Protein AF-A0A2V6GMQ3-F1 (afdb_monomer_lite)

Secondary structure (DSSP, 8-state):
-BHHHHHHHHHHHHHHHHHHHHHHHHT--SSS-SS--S-HHHHHHHHHHHHHHHHHHHHHHHHH-S--EEE-TTT--EEEHHHHHHSS--HHHHHHHHHHHHHHHHHHHHHHTTS-TTSBP-TT-SHHHHHHHHHHHHHHHHHHHHHHHHHTTSS---

Foldseek 3Di:
DFLLVLLVLLVVLLVLLVVLLVVFVVQADDDFGFGGPPPVVVNLVSLVVSLVSCVVCVLLLVQLAPDQKDADPVVRDIDGLSCQCSDHGTPVRNNVSSVSSSVSSVSSSVVSVPDDRGDDDDGPPRPPPVVVVVVVVVVVVVVVVVVVVVVVVPPDDD

pLDDT: mean 85.13, std 16.87, range [42.03, 98.44]

Structure (mmCIF, N/CA/C/O backbone):
data_AF-A0A2V6GMQ3-F1
#
_entry.id   AF-A0A2V6GMQ3-F1
#
loop_
_atom_site.group_PDB
_atom_site.id
_atom_site.type_symbol
_atom_site.label_atom_id
_atom_site.label_alt_id
_atom_site.label_comp_id
_atom_site.label_asym_id
_atom_site.label_entity_id
_atom_site.label_seq_id
_atom_site.pdbx_PDB_ins_code
_atom_site.Cartn_x
_atom_site.Cartn_y
_atom_site.Cartn_z
_atom_site.occupancy
_atom_site.B_iso_or_equiv
_atom_site.auth_seq_id
_atom_site.auth_comp_id
_atom_site.auth_asym_id
_atom_site.auth_atom_id
_atom_site.pdbx_PDB_model_num
ATOM 1 N N . MET A 1 1 ? -9.704 9.940 15.042 1.00 92.00 1 MET A N 1
ATOM 2 C CA . MET A 1 1 ? -10.298 10.129 13.697 1.00 92.00 1 MET A CA 1
ATOM 3 C C . MET A 1 1 ? -11.597 9.348 13.657 1.00 92.00 1 MET A C 1
ATOM 5 O O . MET A 1 1 ? -11.639 8.289 14.279 1.00 92.00 1 MET A O 1
ATOM 9 N N . LYS A 1 2 ? -12.651 9.850 13.001 1.00 96.44 2 LYS A N 1
ATOM 10 C CA . LYS A 1 2 ? -13.887 9.061 12.885 1.00 96.44 2 LYS A CA 1
ATOM 11 C C . LYS A 1 2 ? -13.655 7.839 12.005 1.00 96.44 2 LYS A C 1
ATOM 13 O O . LYS A 1 2 ? -12.895 7.910 11.042 1.00 96.44 2 LYS A O 1
ATOM 18 N N . VAL A 1 3 ? -14.340 6.739 12.295 1.00 97.00 3 VAL A N 1
ATOM 19 C CA . VAL A 1 3 ? -14.268 5.517 11.478 1.00 97.00 3 VAL A CA 1
ATOM 20 C C . VAL A 1 3 ? -14.619 5.809 10.020 1.00 97.00 3 VAL A C 1
ATOM 22 O O . VAL A 1 3 ? -13.904 5.358 9.130 1.00 97.00 3 VAL A O 1
ATOM 25 N N . SER A 1 4 ? -15.652 6.616 9.753 1.00 97.56 4 SER A N 1
ATOM 26 C CA . SER A 1 4 ? -16.016 6.996 8.381 1.00 97.56 4 SER A CA 1
ATOM 27 C C . SER A 1 4 ? -14.885 7.713 7.636 1.00 97.56 4 SER A C 1
ATOM 29 O O . SER A 1 4 ? -14.624 7.406 6.478 1.00 97.56 4 SER A O 1
ATOM 31 N N . GLU A 1 5 ? -14.189 8.633 8.309 1.00 97.56 5 GLU A N 1
ATOM 32 C CA . GLU A 1 5 ? -13.067 9.392 7.738 1.00 97.56 5 GLU A CA 1
ATOM 33 C C . GLU A 1 5 ? -11.862 8.484 7.478 1.00 97.56 5 GLU A C 1
ATOM 35 O O . GLU A 1 5 ? -11.217 8.584 6.437 1.00 97.56 5 GLU A O 1
ATOM 40 N N . LEU A 1 6 ? -11.567 7.573 8.412 1.00 97.62 6 LEU A N 1
ATOM 41 C CA . LEU A 1 6 ? -10.482 6.609 8.258 1.00 97.62 6 LEU A CA 1
ATOM 42 C C . LEU A 1 6 ? -10.751 5.657 7.087 1.00 97.62 6 LEU A C 1
ATOM 44 O O . LEU A 1 6 ? -9.847 5.414 6.290 1.00 97.62 6 LEU A O 1
ATOM 48 N N . LYS A 1 7 ? -11.984 5.151 6.949 1.00 98.00 7 LYS A N 1
ATOM 49 C CA . LYS A 1 7 ? -12.370 4.298 5.815 1.00 98.00 7 LYS A CA 1
ATOM 50 C C . LYS A 1 7 ? -12.211 5.033 4.492 1.00 98.00 7 LYS A C 1
ATOM 52 O O . LYS A 1 7 ? -11.566 4.504 3.595 1.00 98.00 7 LYS A O 1
ATOM 57 N N . GLU A 1 8 ? -12.703 6.266 4.394 1.00 98.19 8 GLU A N 1
ATOM 58 C CA . GLU A 1 8 ? -12.555 7.078 3.182 1.00 98.19 8 GLU A CA 1
ATOM 59 C C . GLU A 1 8 ? -11.076 7.278 2.806 1.00 98.19 8 GLU A C 1
ATOM 61 O O . GLU A 1 8 ? -10.691 7.117 1.642 1.00 98.19 8 GLU A O 1
ATOM 66 N N . GLN A 1 9 ? -10.222 7.577 3.791 1.00 98.19 9 GLN A N 1
ATOM 67 C CA . GLN A 1 9 ? -8.785 7.734 3.562 1.00 98.19 9 GLN A CA 1
ATOM 68 C C . GLN A 1 9 ? -8.115 6.424 3.137 1.00 98.19 9 GLN A C 1
ATOM 70 O O . GLN A 1 9 ? -7.310 6.439 2.207 1.00 98.19 9 GLN A O 1
ATOM 75 N N . LEU A 1 10 ? -8.455 5.296 3.767 1.00 98.06 10 LEU A N 1
ATOM 76 C CA . LEU A 1 10 ? -7.921 3.982 3.405 1.00 98.06 10 LEU A CA 1
ATOM 77 C C . LEU A 1 10 ? -8.375 3.539 2.012 1.00 98.06 10 LEU A C 1
ATOM 79 O O . LEU A 1 10 ? -7.566 3.019 1.252 1.00 98.06 10 LEU A O 1
ATOM 83 N N . GLU A 1 11 ? -9.630 3.781 1.639 1.00 98.31 11 GLU A N 1
ATOM 84 C CA . GLU A 1 11 ? -10.141 3.479 0.300 1.00 98.31 11 GLU A CA 1
ATOM 85 C C . GLU A 1 11 ? -9.460 4.326 -0.774 1.00 98.31 11 GLU A C 1
ATOM 87 O O . GLU A 1 11 ? -9.109 3.826 -1.846 1.00 98.31 11 GLU A O 1
ATOM 92 N N . LYS A 1 12 ? -9.256 5.620 -0.499 1.00 98.44 12 LYS A N 1
ATOM 93 C CA . LYS A 1 12 ? -8.498 6.496 -1.392 1.00 98.44 12 LYS A CA 1
ATOM 94 C C . LYS A 1 12 ? -7.061 6.004 -1.538 1.00 98.44 12 LYS A C 1
ATOM 96 O O . LYS A 1 12 ? -6.598 5.837 -2.664 1.00 98.44 12 LYS A O 1
ATOM 101 N N . PHE A 1 13 ? -6.397 5.725 -0.420 1.00 98.38 13 PHE A N 1
ATOM 102 C CA . PHE A 1 13 ? -5.036 5.208 -0.408 1.00 98.38 13 PHE A CA 1
ATOM 103 C C . PHE A 1 13 ? -4.932 3.884 -1.178 1.00 98.38 13 PHE A C 1
ATOM 105 O O . PHE A 1 13 ? -4.053 3.741 -2.020 1.00 98.38 13 PHE A O 1
ATOM 112 N N . ALA A 1 14 ? -5.878 2.957 -0.989 1.00 97.94 14 ALA A N 1
ATOM 113 C CA . ALA A 1 14 ? -5.930 1.688 -1.715 1.00 97.94 14 ALA A CA 1
ATOM 114 C C . ALA A 1 14 ? -5.993 1.889 -3.234 1.00 97.94 14 ALA A C 1
ATOM 116 O O . ALA A 1 14 ? -5.226 1.268 -3.968 1.00 97.94 14 ALA A O 1
ATOM 117 N N . ARG A 1 15 ? -6.874 2.779 -3.715 1.00 98.44 15 ARG A N 1
ATOM 118 C CA . ARG A 1 15 ? -6.993 3.082 -5.152 1.00 98.44 15 ARG A CA 1
ATOM 119 C C . ARG A 1 15 ? -5.689 3.630 -5.727 1.00 98.44 15 ARG A C 1
ATOM 121 O O . ARG A 1 15 ? -5.280 3.222 -6.811 1.00 98.44 15 ARG A O 1
ATOM 128 N N . GLU A 1 16 ? -5.028 4.528 -5.003 1.00 98.31 16 GLU A N 1
ATOM 129 C CA . GLU A 1 16 ? -3.762 5.115 -5.445 1.00 98.31 16 GLU A CA 1
ATOM 130 C C . GLU A 1 16 ? -2.607 4.098 -5.414 1.00 98.31 16 GLU A C 1
ATOM 132 O O . GLU A 1 16 ? -1.797 4.074 -6.339 1.00 98.31 16 GLU A O 1
ATOM 137 N N . VAL A 1 17 ? -2.553 3.208 -4.414 1.00 98.12 17 VAL A N 1
ATOM 138 C CA . VAL A 1 17 ? -1.565 2.113 -4.354 1.00 98.12 17 VAL A CA 1
ATOM 139 C C . VAL A 1 17 ? -1.760 1.123 -5.505 1.00 98.12 17 VAL A C 1
ATOM 141 O O . VAL A 1 17 ? -0.773 0.691 -6.099 1.00 98.12 17 VAL A O 1
ATOM 144 N N . VAL A 1 18 ? -3.005 0.783 -5.859 1.00 98.25 18 VAL A N 1
ATOM 145 C CA . VAL A 1 18 ? -3.299 -0.076 -7.020 1.00 98.25 18 VAL A CA 1
ATOM 146 C C . VAL A 1 18 ? -2.806 0.580 -8.309 1.00 98.25 18 VAL A C 1
ATOM 148 O O . VAL A 1 18 ? -2.051 -0.048 -9.048 1.00 98.25 18 VAL A O 1
ATOM 151 N N . GLY A 1 19 ? -3.132 1.858 -8.527 1.00 97.75 19 GLY A N 1
ATOM 152 C CA . GLY A 1 19 ? -2.648 2.602 -9.694 1.00 97.75 19 GLY A CA 1
ATOM 153 C C . GLY A 1 19 ? -1.119 2.669 -9.761 1.00 97.75 19 GLY A C 1
ATOM 154 O O . GLY A 1 19 ? -0.533 2.471 -10.824 1.00 97.75 19 GLY A O 1
ATOM 155 N N . TYR A 1 20 ? -0.458 2.852 -8.616 1.00 97.50 20 TYR A N 1
ATOM 156 C CA . TYR A 1 20 ? 0.999 2.800 -8.529 1.00 97.50 20 TYR A CA 1
ATOM 157 C C . TYR A 1 20 ? 1.560 1.412 -8.863 1.00 97.50 20 TYR A C 1
ATOM 159 O O . TYR A 1 20 ? 2.557 1.312 -9.574 1.00 97.50 20 TYR A O 1
ATOM 167 N N . ARG A 1 21 ? 0.929 0.333 -8.383 1.00 96.56 21 ARG A N 1
ATOM 168 C CA . ARG A 1 21 ? 1.330 -1.056 -8.669 1.00 96.56 21 ARG A CA 1
ATOM 169 C C . ARG A 1 21 ? 1.177 -1.400 -10.147 1.00 96.56 21 ARG A C 1
ATOM 171 O O . ARG A 1 21 ? 2.050 -2.073 -10.696 1.00 96.56 21 ARG A O 1
ATOM 178 N N . ASP A 1 22 ? 0.096 -0.947 -10.776 1.00 96.12 22 ASP A N 1
ATOM 179 C CA . ASP A 1 22 ? -0.136 -1.102 -12.212 1.00 96.12 22 ASP A CA 1
ATOM 180 C C . ASP A 1 22 ? 0.937 -0.356 -13.009 1.00 96.12 22 ASP A C 1
ATOM 182 O O . ASP A 1 22 ? 1.666 -0.984 -13.777 1.00 96.12 22 ASP A O 1
ATOM 186 N N . LEU A 1 23 ? 1.134 0.941 -12.737 1.00 95.75 23 LEU A N 1
ATOM 187 C CA . LEU A 1 23 ? 2.155 1.746 -13.409 1.00 95.75 23 LEU A CA 1
ATOM 188 C C . LEU A 1 23 ? 3.559 1.172 -13.201 1.00 95.75 23 LEU A C 1
ATOM 190 O O . LEU A 1 23 ? 4.358 1.121 -14.136 1.00 95.75 23 LEU A O 1
ATOM 194 N N . TRP A 1 24 ? 3.882 0.735 -11.984 1.00 94.62 24 TRP A N 1
ATOM 195 C CA . TRP A 1 24 ? 5.183 0.151 -11.676 1.00 94.62 24 TRP A CA 1
ATOM 196 C C . TRP A 1 24 ? 5.396 -1.149 -12.449 1.00 94.62 24 TRP A C 1
ATOM 198 O O . TRP A 1 24 ? 6.443 -1.300 -13.071 1.00 94.62 24 TRP A O 1
ATOM 208 N N . GLY A 1 25 ? 4.396 -2.035 -12.489 1.00 92.56 25 GLY A N 1
ATOM 209 C CA . GLY A 1 25 ? 4.447 -3.280 -13.256 1.00 92.56 25 GLY A CA 1
ATOM 210 C C . GLY A 1 25 ? 4.554 -3.048 -14.762 1.00 92.56 25 GLY A C 1
ATOM 211 O O . GLY A 1 25 ? 5.347 -3.708 -15.426 1.00 92.56 25 GLY A O 1
ATOM 212 N N . GLU A 1 26 ? 3.832 -2.064 -15.299 1.00 92.88 26 GLU A N 1
ATOM 213 C CA . GLU A 1 26 ? 3.974 -1.660 -16.697 1.00 92.88 26 GLU A CA 1
ATOM 214 C C . GLU A 1 26 ? 5.377 -1.148 -16.993 1.00 92.88 26 GLU A C 1
ATOM 216 O O . GLU A 1 26 ? 5.850 -1.337 -18.108 1.00 92.88 26 GLU A O 1
ATOM 221 N N . SER A 1 27 ? 6.031 -0.512 -16.017 1.00 92.31 27 SER A N 1
ATOM 222 C CA . SER A 1 27 ? 7.342 0.134 -16.144 1.00 92.31 27 SER A CA 1
ATOM 223 C C . SER A 1 27 ? 8.534 -0.822 -16.145 1.00 92.31 27 SER A C 1
ATOM 225 O O . SER A 1 27 ? 9.666 -0.388 -16.368 1.00 92.31 27 SER A O 1
ATOM 227 N N . LEU A 1 28 ? 8.284 -2.104 -15.910 1.00 90.94 28 LEU A N 1
ATOM 228 C CA . LEU A 1 28 ? 9.259 -3.181 -15.958 1.00 90.94 28 LEU A CA 1
ATOM 229 C C . LEU A 1 28 ? 9.449 -3.681 -17.404 1.00 90.94 28 LEU A C 1
ATOM 231 O O . LEU A 1 28 ? 8.477 -3.841 -18.139 1.00 90.94 28 LEU A O 1
ATOM 235 N N . GLU A 1 29 ? 10.690 -3.949 -17.822 1.00 86.44 29 GLU A N 1
ATOM 236 C CA . GLU A 1 29 ? 11.003 -4.470 -19.165 1.00 86.44 29 GLU A CA 1
ATOM 237 C C . GLU A 1 29 ? 11.959 -5.668 -19.108 1.00 86.44 29 GLU A C 1
ATOM 239 O O . GLU A 1 29 ? 12.948 -5.660 -18.381 1.00 86.44 29 GLU A O 1
ATOM 244 N N . GLY A 1 30 ? 11.691 -6.691 -19.923 1.00 75.81 30 GLY A N 1
ATOM 245 C CA . GLY A 1 30 ? 12.484 -7.919 -19.981 1.00 75.81 30 GLY A CA 1
ATOM 246 C C . GLY A 1 30 ? 11.925 -9.052 -19.107 1.00 75.81 30 GLY A C 1
ATOM 247 O O . GLY A 1 30 ? 10.890 -8.894 -18.464 1.00 75.81 30 GLY A O 1
ATOM 248 N N . PRO A 1 31 ? 12.573 -10.232 -19.111 1.00 72.44 31 PRO A N 1
ATOM 249 C CA . PRO A 1 31 ? 12.045 -11.429 -18.454 1.00 72.44 31 PRO A CA 1
ATOM 250 C C . PRO A 1 31 ? 12.147 -11.394 -16.920 1.00 72.44 31 PRO A C 1
ATOM 252 O O . PRO A 1 31 ? 11.328 -12.017 -16.252 1.00 72.44 31 PRO A O 1
ATOM 255 N N . LEU A 1 32 ? 13.140 -10.687 -16.365 1.00 75.44 32 LEU A N 1
ATOM 256 C CA . LEU A 1 32 ? 13.373 -10.534 -14.920 1.00 75.44 32 LEU A CA 1
ATOM 257 C C . LEU A 1 32 ? 13.945 -9.136 -14.608 1.00 75.44 32 LEU A C 1
ATOM 259 O O . LEU A 1 32 ? 15.132 -9.004 -14.314 1.00 75.44 32 LEU A O 1
ATOM 263 N N . PRO A 1 33 ? 13.143 -8.072 -14.742 1.00 80.56 33 PRO A N 1
ATOM 264 C CA . PRO A 1 33 ? 13.589 -6.717 -14.445 1.00 80.56 33 PRO A CA 1
ATOM 265 C C . PRO A 1 33 ? 13.692 -6.484 -12.942 1.00 80.56 33 PRO A C 1
ATOM 267 O O . PRO A 1 33 ? 12.729 -6.707 -12.212 1.00 80.56 33 PRO A O 1
ATOM 270 N N . ASP A 1 34 ? 14.827 -5.951 -12.495 1.00 83.88 34 ASP A N 1
ATOM 271 C CA . ASP A 1 34 ? 15.019 -5.569 -11.095 1.00 83.88 34 ASP A CA 1
ATOM 272 C C . ASP A 1 34 ? 14.418 -4.193 -10.774 1.00 83.88 34 ASP A C 1
ATOM 274 O O . ASP A 1 34 ? 13.962 -3.978 -9.656 1.00 83.88 34 ASP A O 1
ATOM 278 N N . TYR A 1 35 ? 14.379 -3.262 -11.732 1.00 87.31 35 TYR A N 1
ATOM 279 C CA . TYR A 1 35 ? 13.917 -1.881 -11.533 1.00 87.31 35 TYR A CA 1
ATOM 280 C C . TYR A 1 35 ? 13.108 -1.376 -12.738 1.00 87.31 35 TYR A C 1
ATOM 282 O O . TYR A 1 35 ? 13.281 -1.891 -13.845 1.00 87.31 35 TYR A O 1
ATOM 290 N N . PRO A 1 36 ? 12.231 -0.368 -12.552 1.00 86.94 36 PRO A N 1
ATOM 291 C CA . PRO A 1 36 ? 11.502 0.243 -13.657 1.00 86.94 36 PRO A CA 1
ATOM 292 C C . PRO A 1 36 ? 12.461 0.969 -14.607 1.00 86.94 36 PRO A C 1
ATOM 294 O O . PRO A 1 36 ? 13.329 1.722 -14.168 1.00 86.94 36 PRO A O 1
ATOM 297 N N . VAL A 1 37 ? 12.271 0.772 -15.911 1.00 89.81 37 VAL A N 1
ATOM 298 C CA . VAL A 1 37 ? 13.083 1.397 -16.973 1.00 89.81 37 VAL A CA 1
ATOM 299 C C . VAL A 1 37 ? 12.372 2.565 -17.661 1.00 89.81 37 VAL A C 1
ATOM 301 O O . VAL A 1 37 ? 12.989 3.327 -18.399 1.00 89.81 37 VAL A O 1
ATOM 304 N N . LYS A 1 38 ? 11.070 2.731 -17.404 1.00 92.50 38 LYS A N 1
ATOM 305 C CA . LYS A 1 38 ? 10.236 3.829 -17.914 1.00 92.50 38 LYS A CA 1
ATOM 306 C C . LYS A 1 38 ? 9.366 4.420 -16.803 1.00 92.50 38 LYS A C 1
ATOM 308 O O . LYS A 1 38 ? 9.323 3.895 -15.695 1.00 92.50 38 LYS A O 1
ATOM 313 N N . ASN A 1 39 ? 8.705 5.541 -17.098 1.00 92.31 39 ASN A N 1
ATOM 314 C CA . ASN A 1 39 ? 7.805 6.267 -16.186 1.00 92.31 39 ASN A CA 1
ATOM 315 C C . ASN A 1 39 ? 8.427 6.665 -14.831 1.00 92.31 39 ASN A C 1
ATOM 317 O O . ASN A 1 39 ? 7.705 6.856 -13.855 1.00 92.31 39 ASN A O 1
ATOM 321 N N . PHE A 1 40 ? 9.755 6.798 -14.757 1.00 91.00 40 PHE A N 1
ATOM 322 C CA . PHE A 1 40 ? 10.478 7.029 -13.503 1.00 91.00 40 PHE A CA 1
ATOM 323 C C . PHE A 1 40 ? 9.995 8.278 -12.751 1.00 91.00 40 PHE A C 1
ATOM 325 O O . PHE A 1 40 ? 9.738 8.215 -11.550 1.00 91.00 40 PHE A O 1
ATOM 332 N N . ASP A 1 41 ? 9.805 9.395 -13.457 1.00 93.00 41 ASP A N 1
ATOM 333 C CA . ASP A 1 41 ? 9.370 10.656 -12.846 1.00 93.00 41 ASP A CA 1
ATOM 334 C C . ASP A 1 41 ? 7.965 10.554 -12.242 1.00 93.00 41 ASP A C 1
ATOM 336 O O . ASP A 1 41 ? 7.729 10.998 -11.115 1.00 93.00 41 ASP A O 1
ATOM 340 N N . GLU A 1 42 ? 7.040 9.915 -12.959 1.00 95.19 42 GLU A N 1
ATOM 341 C CA . GLU A 1 42 ? 5.672 9.716 -12.483 1.00 95.19 42 GLU A CA 1
ATOM 342 C C . GLU A 1 42 ? 5.635 8.731 -11.308 1.00 95.19 42 GLU A C 1
ATOM 344 O O . GLU A 1 42 ? 4.992 9.003 -10.293 1.00 95.19 42 GLU A O 1
ATOM 349 N N . LEU A 1 43 ? 6.406 7.640 -11.374 1.00 95.19 43 LEU A N 1
ATOM 350 C CA . LEU A 1 43 ? 6.557 6.697 -10.266 1.00 95.19 43 LEU A CA 1
ATOM 351 C C . LEU A 1 43 ? 7.115 7.373 -9.008 1.00 95.19 43 LEU A C 1
ATOM 353 O O . LEU A 1 43 ? 6.619 7.128 -7.908 1.00 95.19 43 LEU A O 1
ATOM 357 N N . ASN A 1 44 ? 8.113 8.246 -9.141 1.00 94.25 44 ASN A N 1
ATOM 358 C CA . ASN A 1 44 ? 8.671 8.976 -8.002 1.00 94.25 44 ASN A CA 1
ATOM 359 C C . ASN A 1 44 ? 7.664 9.954 -7.403 1.00 94.25 44 ASN A C 1
ATOM 361 O O . ASN A 1 44 ? 7.531 10.041 -6.181 1.00 94.25 44 ASN A O 1
ATOM 365 N N . LYS A 1 45 ? 6.919 10.667 -8.250 1.00 95.38 45 LYS A N 1
ATOM 366 C CA . LYS A 1 45 ? 5.877 11.594 -7.807 1.00 95.38 45 LYS A CA 1
ATOM 367 C C . LYS A 1 45 ? 4.762 10.867 -7.052 1.00 95.38 45 LYS A C 1
ATOM 369 O O . LYS A 1 45 ? 4.363 11.318 -5.975 1.00 95.38 45 LYS A O 1
ATOM 374 N N . GLN A 1 46 ? 4.291 9.737 -7.582 1.00 96.50 46 GLN A N 1
ATOM 375 C CA . GLN A 1 46 ? 3.278 8.910 -6.926 1.00 96.50 46 GLN A CA 1
ATOM 376 C C . GLN A 1 46 ? 3.802 8.322 -5.615 1.00 96.50 46 GLN A C 1
ATOM 378 O O . GLN A 1 46 ? 3.153 8.484 -4.582 1.00 96.50 46 GLN A O 1
ATOM 383 N N . SER A 1 47 ? 5.009 7.745 -5.616 1.00 96.25 47 SER A N 1
ATOM 384 C CA . SER A 1 47 ? 5.657 7.216 -4.408 1.00 96.25 47 SER A CA 1
ATOM 385 C C . SER A 1 47 ? 5.773 8.282 -3.311 1.00 96.25 47 SER A C 1
ATOM 387 O O . SER A 1 47 ? 5.361 8.043 -2.178 1.00 96.25 47 SER A O 1
ATOM 389 N N . ALA A 1 48 ? 6.220 9.499 -3.634 1.00 96.25 48 ALA A N 1
ATOM 390 C CA . ALA A 1 48 ? 6.343 10.585 -2.659 1.00 96.25 48 ALA A CA 1
ATOM 391 C C . ALA A 1 48 ? 4.991 11.055 -2.082 1.00 96.25 48 ALA A C 1
ATOM 393 O O . ALA A 1 48 ? 4.917 11.515 -0.938 1.00 96.25 48 ALA A O 1
ATOM 394 N N . SER A 1 49 ? 3.908 10.985 -2.861 1.00 96.69 49 SER A N 1
ATOM 395 C CA . SER A 1 49 ? 2.549 11.245 -2.364 1.00 96.69 49 SER A CA 1
ATOM 396 C C . SER A 1 49 ? 2.072 10.126 -1.435 1.00 96.69 49 SER A C 1
ATOM 398 O O . SER A 1 49 ? 1.622 10.391 -0.318 1.00 96.69 49 SER A O 1
ATOM 400 N N . LEU A 1 50 ? 2.235 8.876 -1.869 1.00 98.06 50 LEU A N 1
ATOM 401 C CA . LEU A 1 50 ? 1.811 7.689 -1.135 1.00 98.06 50 LEU A CA 1
ATOM 402 C C . LEU A 1 50 ? 2.579 7.522 0.180 1.00 98.06 50 LEU A C 1
ATOM 404 O O . LEU A 1 50 ? 1.971 7.198 1.191 1.00 98.06 50 LEU A O 1
ATOM 408 N N . LEU A 1 51 ? 3.880 7.818 0.215 1.00 97.62 51 LEU A N 1
ATOM 409 C CA . LEU A 1 51 ? 4.685 7.771 1.441 1.00 97.62 51 LEU A CA 1
ATOM 410 C C . LEU A 1 51 ? 4.191 8.764 2.502 1.00 97.62 51 LEU A C 1
ATOM 412 O O . LEU A 1 51 ? 4.183 8.446 3.690 1.00 97.62 51 LEU A O 1
ATOM 416 N N . ARG A 1 52 ? 3.729 9.953 2.092 1.00 97.56 52 ARG A N 1
ATOM 417 C CA . ARG A 1 52 ? 3.136 10.930 3.021 1.00 97.56 52 ARG A CA 1
ATOM 418 C C . ARG A 1 52 ? 1.809 10.433 3.592 1.00 97.56 52 ARG A C 1
ATOM 420 O O . ARG A 1 52 ? 1.578 10.577 4.788 1.00 97.56 52 ARG A O 1
ATOM 427 N N . GLN A 1 53 ? 0.967 9.825 2.756 1.00 97.56 53 GLN A N 1
ATOM 428 C CA . GLN A 1 53 ? -0.285 9.207 3.206 1.00 97.56 53 GLN A CA 1
ATOM 429 C C . GLN A 1 53 ? -0.024 8.018 4.128 1.00 97.56 53 GLN A C 1
ATOM 431 O O . GLN A 1 53 ? -0.650 7.912 5.179 1.00 97.56 53 GLN A O 1
ATOM 436 N N . LEU A 1 54 ? 0.954 7.177 3.792 1.00 97.50 54 LEU A N 1
ATOM 437 C CA . LEU A 1 54 ? 1.373 6.067 4.633 1.00 97.50 54 LEU A CA 1
ATOM 438 C C . LEU A 1 54 ? 1.850 6.562 5.999 1.00 97.50 54 LEU A C 1
ATOM 440 O O . LEU A 1 54 ? 1.463 5.983 7.002 1.00 97.50 54 LEU A O 1
ATOM 444 N N . GLY A 1 55 ? 2.618 7.651 6.073 1.00 96.31 55 GLY A N 1
ATOM 445 C CA . GLY A 1 55 ? 3.029 8.232 7.356 1.00 96.31 55 GLY A CA 1
ATOM 446 C C . GLY A 1 55 ? 1.850 8.588 8.272 1.00 96.31 55 GLY A C 1
ATOM 447 O O . GLY A 1 55 ? 1.930 8.382 9.480 1.00 96.31 55 GLY A O 1
ATOM 448 N N . LEU A 1 56 ? 0.738 9.061 7.700 1.00 96.12 56 LEU A N 1
ATOM 449 C CA . LEU A 1 56 ? -0.494 9.360 8.437 1.00 96.12 56 LEU A CA 1
ATOM 450 C C . LEU A 1 56 ? -1.274 8.089 8.817 1.00 96.12 56 LEU A C 1
ATOM 452 O O . LEU A 1 56 ? -1.798 7.992 9.925 1.00 96.12 56 LEU A O 1
ATOM 456 N N . LEU A 1 57 ? -1.367 7.130 7.893 1.00 97.06 57 LEU A N 1
ATOM 457 C CA . LEU A 1 57 ? -2.204 5.934 8.024 1.00 97.06 57 LEU A CA 1
ATOM 458 C C . LEU A 1 57 ? -1.516 4.778 8.760 1.00 97.06 57 LEU A C 1
ATOM 460 O O . LEU A 1 57 ? -2.201 3.889 9.260 1.00 97.06 57 LEU A O 1
ATOM 464 N N . ARG A 1 58 ? -0.183 4.784 8.857 1.00 95.94 58 ARG A N 1
ATOM 465 C CA . ARG A 1 58 ? 0.623 3.688 9.413 1.00 95.94 58 ARG A CA 1
ATOM 466 C C . ARG A 1 58 ? 0.174 3.250 10.810 1.00 95.94 58 ARG A C 1
ATOM 468 O O . ARG A 1 58 ? -0.060 2.055 10.957 1.00 95.94 58 ARG A O 1
ATOM 475 N N . PRO A 1 59 ? -0.049 4.147 11.792 1.00 95.25 59 PRO A N 1
ATOM 476 C CA . PRO A 1 59 ? -0.504 3.724 13.117 1.00 95.25 59 PRO A CA 1
ATOM 477 C C . PRO A 1 59 ? -1.847 2.979 13.082 1.00 95.25 59 PRO A C 1
ATOM 479 O O . PRO A 1 59 ? -2.072 2.057 13.857 1.00 95.25 59 PRO A O 1
ATOM 482 N N . TYR A 1 60 ? -2.738 3.351 12.160 1.00 95.81 60 TYR A N 1
ATOM 483 C CA . TYR A 1 60 ? -4.035 2.696 11.987 1.00 95.81 60 TYR A CA 1
ATOM 484 C C . TYR A 1 60 ? -3.895 1.343 11.296 1.00 95.81 60 TYR A C 1
ATOM 486 O O . TYR A 1 60 ? -4.543 0.389 11.703 1.00 95.81 60 TYR A O 1
ATOM 494 N N . LEU A 1 61 ? -3.046 1.252 10.271 1.00 96.06 61 LEU A N 1
ATOM 495 C CA . LEU A 1 61 ? -2.751 0.002 9.570 1.00 96.06 61 LEU A CA 1
ATOM 496 C C . LEU A 1 61 ? -2.072 -1.021 10.489 1.00 96.06 61 LEU A C 1
ATOM 498 O O . LEU A 1 61 ? -2.395 -2.204 10.423 1.00 96.06 61 LEU A O 1
ATOM 502 N N . GLU A 1 62 ? -1.149 -0.585 11.344 1.00 94.56 62 GLU A N 1
ATOM 503 C CA . GLU A 1 62 ? -0.459 -1.441 12.316 1.00 94.56 62 GLU A CA 1
ATOM 504 C C . GLU A 1 62 ? -1.397 -1.931 13.429 1.00 94.56 62 GLU A C 1
ATOM 506 O O . GLU A 1 62 ? -1.307 -3.090 13.822 1.00 94.56 62 GLU A O 1
ATOM 511 N N . ASP A 1 63 ? -2.355 -1.113 13.876 1.00 93.19 63 ASP A N 1
ATOM 512 C CA . ASP A 1 63 ? -3.404 -1.581 14.792 1.00 93.19 63 ASP A CA 1
ATOM 513 C C . ASP A 1 63 ? -4.387 -2.524 14.072 1.00 93.19 63 ASP A C 1
ATOM 515 O O . ASP A 1 63 ? -4.717 -3.603 14.561 1.00 93.19 63 ASP A O 1
ATOM 519 N N . LEU A 1 64 ? -4.851 -2.157 12.876 1.00 93.00 64 LEU A N 1
ATOM 520 C CA . LEU A 1 64 ? -5.860 -2.915 12.136 1.00 93.00 64 LEU A CA 1
ATOM 521 C C . LEU A 1 64 ? -5.322 -4.186 11.483 1.00 93.00 64 LEU A C 1
ATOM 523 O O . LEU A 1 64 ? -6.133 -4.980 11.023 1.00 93.00 64 LEU A O 1
ATOM 527 N N . HIS A 1 65 ? -4.018 -4.438 11.438 1.00 90.44 65 HIS A N 1
ATOM 528 C CA . HIS A 1 65 ? -3.467 -5.650 10.841 1.00 90.44 65 HIS A CA 1
ATOM 529 C C . HIS A 1 65 ? -2.253 -6.146 11.628 1.00 90.44 65 HIS A C 1
ATOM 531 O O . HIS A 1 65 ? -1.295 -5.418 11.854 1.00 90.44 65 HIS A O 1
ATOM 537 N N . SER A 1 66 ? -2.283 -7.419 12.028 1.00 80.94 66 SER A N 1
ATOM 538 C CA . SER A 1 66 ? -1.360 -7.973 13.028 1.00 80.94 66 SER A CA 1
ATOM 539 C C . SER A 1 66 ? 0.068 -8.190 12.533 1.00 80.94 66 SER A C 1
ATOM 541 O O . SER A 1 66 ? 0.967 -8.371 13.349 1.00 80.94 66 SER A O 1
ATOM 543 N N . THR A 1 67 ? 0.296 -8.231 11.219 1.00 89.25 67 THR A N 1
ATOM 544 C CA . THR A 1 67 ? 1.644 -8.405 10.667 1.00 89.25 67 THR A CA 1
ATOM 545 C C . THR A 1 67 ? 1.837 -7.637 9.370 1.00 89.25 67 THR A C 1
ATOM 547 O O . THR A 1 67 ? 1.080 -7.789 8.420 1.00 89.25 67 THR A O 1
ATOM 550 N N . TRP A 1 68 ? 2.892 -6.835 9.309 1.00 95.38 68 TRP A N 1
ATOM 551 C CA . TRP A 1 68 ? 3.340 -6.170 8.085 1.00 95.38 68 TRP A CA 1
ATOM 552 C C . TRP A 1 68 ? 4.719 -6.667 7.675 1.00 95.38 68 TRP A C 1
ATOM 554 O O . TRP A 1 68 ? 5.520 -5.912 7.139 1.00 95.38 68 TRP A O 1
ATOM 564 N N . VAL A 1 69 ? 5.029 -7.928 7.969 1.00 95.06 69 VAL A N 1
ATOM 565 C CA . VAL A 1 69 ? 6.321 -8.534 7.653 1.00 95.06 69 VAL A CA 1
ATOM 566 C C . VAL A 1 69 ? 6.113 -9.662 6.656 1.00 95.06 69 VAL A C 1
ATOM 568 O O . VAL A 1 69 ? 5.328 -10.576 6.901 1.00 95.06 69 VAL A O 1
ATOM 571 N N . LEU A 1 70 ? 6.839 -9.605 5.541 1.00 93.69 70 LEU A N 1
ATOM 572 C CA . LEU A 1 70 ? 6.983 -10.730 4.623 1.00 93.69 70 LEU A CA 1
ATOM 573 C C . LEU A 1 70 ? 8.299 -11.444 4.892 1.00 93.69 70 LEU A C 1
ATOM 575 O O . LEU A 1 70 ? 9.288 -10.816 5.266 1.00 93.69 70 LEU A O 1
ATOM 579 N N . GLN A 1 71 ? 8.307 -12.754 4.664 1.00 92.38 71 GLN A N 1
ATOM 580 C CA . GLN A 1 71 ? 9.494 -13.591 4.754 1.00 92.38 71 GLN A CA 1
ATOM 581 C C . GLN A 1 71 ? 9.684 -14.353 3.445 1.00 92.38 71 GLN A C 1
ATOM 583 O O . GLN A 1 71 ? 8.775 -15.017 2.949 1.00 92.38 71 GLN A O 1
ATOM 588 N N . SER A 1 72 ? 10.891 -14.277 2.895 1.00 87.38 72 SER A N 1
ATOM 589 C CA . SER A 1 72 ? 11.311 -15.119 1.783 1.00 87.38 72 SER A CA 1
ATOM 590 C C . SER A 1 72 ? 11.832 -16.450 2.317 1.00 87.38 72 SER A C 1
ATOM 592 O O . SER A 1 72 ? 12.848 -16.498 3.011 1.00 87.38 72 SER A O 1
ATOM 594 N N . ASN A 1 73 ? 11.172 -17.547 1.948 1.00 81.62 73 ASN A N 1
ATOM 595 C CA . ASN A 1 73 ? 11.607 -18.896 2.326 1.00 81.62 73 ASN A CA 1
ATOM 596 C C . ASN A 1 73 ? 12.954 -19.275 1.693 1.00 81.62 73 ASN A C 1
ATOM 598 O O . ASN A 1 73 ? 13.729 -20.013 2.294 1.00 81.62 73 ASN A O 1
ATOM 602 N N . ALA A 1 74 ? 13.241 -18.763 0.493 1.00 82.00 74 ALA A N 1
ATOM 603 C CA . ALA A 1 74 ? 14.456 -19.096 -0.247 1.00 82.00 74 ALA A CA 1
ATOM 604 C C . ALA A 1 74 ? 15.702 -18.407 0.327 1.00 82.00 74 ALA A C 1
ATOM 606 O O . ALA A 1 74 ? 16.770 -19.008 0.371 1.00 82.00 74 ALA A O 1
ATOM 607 N N . SER A 1 75 ? 15.569 -17.153 0.768 1.00 81.06 75 SER A N 1
ATOM 608 C CA . SER A 1 75 ? 16.696 -16.356 1.273 1.00 81.06 75 SER A CA 1
ATOM 609 C C . SER A 1 75 ? 16.722 -16.210 2.795 1.00 81.06 75 SER A C 1
ATOM 611 O O . SER A 1 75 ? 17.686 -15.669 3.322 1.00 81.0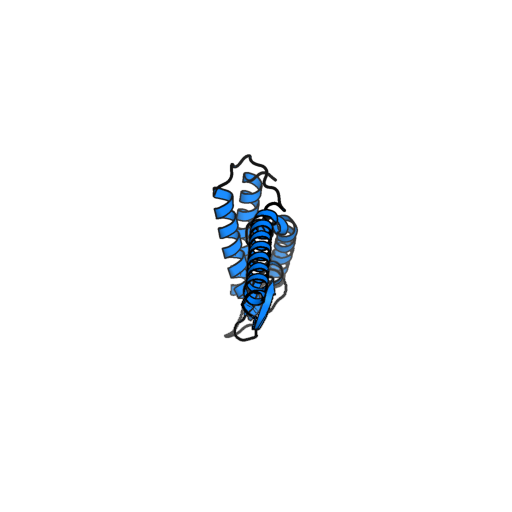6 75 SER A O 1
ATOM 613 N N . GLN A 1 76 ? 15.682 -16.668 3.504 1.00 87.81 76 GLN A N 1
ATOM 614 C CA . GLN A 1 76 ? 15.472 -16.445 4.943 1.00 87.81 76 GLN A CA 1
ATOM 615 C C . GLN A 1 76 ? 15.473 -14.961 5.357 1.00 87.81 76 GLN A C 1
ATOM 617 O O . GLN A 1 76 ? 15.601 -14.637 6.535 1.00 87.81 76 GLN A O 1
ATOM 622 N N . ILE A 1 77 ? 15.302 -14.048 4.397 1.00 89.38 77 ILE A N 1
ATOM 623 C CA . ILE A 1 77 ? 15.221 -12.609 4.646 1.00 89.38 77 ILE A CA 1
ATOM 624 C C . ILE A 1 77 ? 13.766 -12.254 4.933 1.00 89.38 77 ILE A C 1
ATOM 626 O O . ILE A 1 77 ? 12.866 -12.666 4.198 1.00 89.38 77 ILE A O 1
ATOM 630 N N . SER A 1 78 ? 13.548 -11.453 5.971 1.00 93.50 78 SER A N 1
ATOM 631 C CA . SER A 1 78 ? 12.264 -10.824 6.264 1.00 93.50 78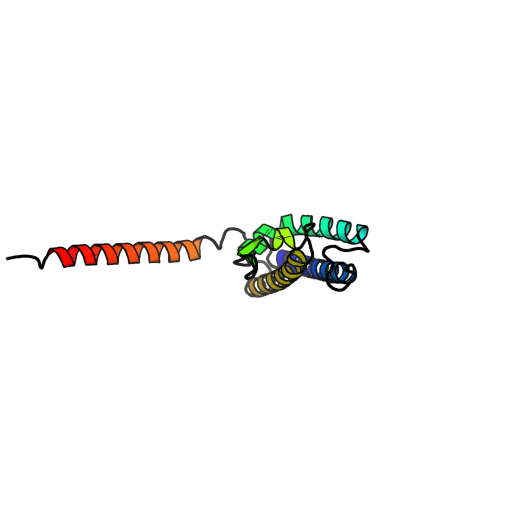 SER A CA 1
ATOM 632 C C . SER A 1 78 ? 12.344 -9.312 6.104 1.00 93.50 78 SER A C 1
ATOM 634 O O . SER A 1 78 ? 13.368 -8.716 6.440 1.00 93.50 78 SER A O 1
ATOM 636 N N . TRP A 1 79 ? 11.265 -8.682 5.654 1.00 95.25 79 TRP A N 1
ATOM 637 C CA . TRP A 1 79 ? 11.197 -7.230 5.509 1.00 95.25 79 TRP A CA 1
ATOM 638 C C . TRP A 1 79 ? 9.812 -6.683 5.843 1.00 95.25 79 TRP A C 1
ATOM 640 O O . TRP A 1 79 ? 8.805 -7.385 5.741 1.00 95.25 79 TRP A O 1
ATOM 650 N N . ASN A 1 80 ? 9.770 -5.408 6.234 1.00 95.44 80 ASN A N 1
ATOM 651 C CA . ASN A 1 80 ? 8.522 -4.702 6.482 1.00 95.44 80 ASN A CA 1
ATOM 652 C C . ASN A 1 80 ? 7.875 -4.281 5.151 1.00 95.44 80 ASN A C 1
ATOM 654 O O . ASN A 1 80 ? 8.475 -3.557 4.355 1.00 95.44 80 ASN A O 1
ATOM 658 N N . VAL A 1 81 ? 6.645 -4.732 4.926 1.00 97.06 81 VAL A N 1
ATOM 659 C CA . VAL A 1 81 ? 5.821 -4.474 3.742 1.00 97.06 81 VAL A CA 1
ATOM 660 C C . VAL A 1 81 ? 5.603 -2.984 3.516 1.00 97.06 81 VAL A C 1
ATOM 662 O O . VAL A 1 81 ? 5.765 -2.515 2.391 1.00 97.06 81 VAL A O 1
ATOM 665 N N . LEU A 1 82 ? 5.261 -2.239 4.571 1.00 95.81 82 LEU A N 1
ATOM 666 C CA . LEU A 1 82 ? 4.923 -0.818 4.483 1.00 95.81 82 LEU A CA 1
ATOM 667 C C . LEU A 1 82 ? 6.122 -0.001 3.991 1.00 95.81 82 LEU A C 1
ATOM 669 O O . LEU A 1 82 ? 5.970 0.874 3.142 1.00 95.81 82 LEU A O 1
ATOM 673 N N . ASP A 1 83 ? 7.319 -0.338 4.472 1.00 93.62 83 ASP A N 1
ATOM 674 C CA . ASP A 1 83 ? 8.549 0.355 4.087 1.00 93.62 83 ASP A CA 1
ATOM 675 C C . ASP A 1 83 ? 8.965 0.010 2.640 1.00 93.62 83 ASP A C 1
ATOM 677 O O . ASP A 1 83 ? 9.438 0.872 1.896 1.00 93.62 83 ASP A O 1
ATOM 681 N N . HIS A 1 84 ? 8.736 -1.234 2.203 1.00 95.31 84 HIS A N 1
ATOM 682 C CA . HIS A 1 84 ? 9.259 -1.733 0.925 1.00 95.31 84 HIS A CA 1
ATOM 683 C C . HIS A 1 84 ? 8.307 -1.588 -0.267 1.00 95.31 84 HIS A C 1
ATOM 685 O O . HIS A 1 84 ? 8.769 -1.522 -1.408 1.00 95.31 84 HIS A O 1
ATOM 691 N N . ALA A 1 85 ? 6.994 -1.521 -0.037 1.00 96.38 85 ALA A N 1
ATOM 692 C CA . ALA A 1 85 ? 6.005 -1.378 -1.106 1.00 96.38 85 ALA A CA 1
ATOM 693 C C . ALA A 1 85 ? 6.180 -0.056 -1.873 1.00 96.38 85 ALA A C 1
ATOM 695 O O . ALA A 1 85 ? 6.143 -0.022 -3.105 1.00 96.38 85 ALA A O 1
ATOM 696 N N . LEU A 1 86 ? 6.413 1.036 -1.142 1.00 95.12 86 LEU A N 1
ATOM 697 C CA . LEU A 1 86 ? 6.486 2.387 -1.702 1.00 95.12 86 LEU A CA 1
ATOM 698 C C . LEU A 1 86 ? 7.920 2.920 -1.820 1.00 95.12 86 LEU A C 1
ATOM 700 O O . LEU A 1 86 ? 8.147 3.859 -2.584 1.00 95.12 86 LEU A O 1
ATOM 704 N N . GLY A 1 87 ? 8.885 2.308 -1.124 1.00 89.81 87 GLY A N 1
ATOM 705 C CA . GLY A 1 87 ? 10.308 2.647 -1.187 1.00 89.81 87 GLY A CA 1
ATOM 706 C C . GLY A 1 87 ? 10.991 2.245 -2.501 1.00 89.81 87 GLY A C 1
ATOM 707 O O . GLY A 1 87 ? 10.426 1.534 -3.336 1.00 89.81 87 GLY A O 1
ATOM 708 N N . ASN A 1 88 ? 12.230 2.698 -2.704 1.00 87.94 88 ASN A N 1
ATOM 709 C CA . ASN A 1 88 ? 13.017 2.370 -3.896 1.00 87.94 88 ASN A CA 1
ATOM 710 C C . ASN A 1 88 ? 13.727 1.015 -3.733 1.00 87.94 88 ASN A C 1
ATOM 712 O O . ASN A 1 88 ? 14.898 0.959 -3.363 1.00 87.94 88 ASN A O 1
ATOM 716 N N . HIS A 1 89 ? 12.997 -0.072 -3.979 1.00 90.44 89 HIS A N 1
ATOM 717 C CA . HIS A 1 89 ? 13.499 -1.442 -3.873 1.00 90.44 89 HIS A CA 1
ATOM 718 C C . HIS A 1 89 ? 13.324 -2.209 -5.178 1.00 90.44 89 HIS A C 1
ATOM 720 O O . HIS A 1 89 ? 12.427 -1.913 -5.972 1.00 90.44 89 HIS A O 1
ATOM 726 N N . GLY A 1 90 ? 14.170 -3.224 -5.356 1.00 89.88 90 GLY A N 1
ATOM 727 C CA . GLY A 1 90 ? 14.116 -4.102 -6.513 1.00 89.88 90 GLY A CA 1
ATOM 728 C C . GLY A 1 90 ? 12.842 -4.948 -6.568 1.00 89.88 90 GLY A C 1
ATOM 729 O O . GLY A 1 90 ? 12.200 -5.226 -5.547 1.00 89.88 90 GLY A O 1
ATOM 730 N N . ALA A 1 91 ? 12.496 -5.397 -7.769 1.00 90.94 91 ALA A N 1
ATOM 731 C CA . ALA A 1 91 ? 11.267 -6.118 -8.064 1.00 90.94 91 ALA A CA 1
ATOM 732 C C . ALA A 1 91 ? 10.997 -7.360 -7.196 1.00 90.94 91 ALA A C 1
ATOM 734 O O . ALA A 1 91 ? 9.845 -7.508 -6.770 1.00 90.94 91 ALA A O 1
ATOM 735 N N . PRO A 1 92 ? 11.999 -8.197 -6.840 1.00 90.25 92 PRO A N 1
ATOM 736 C C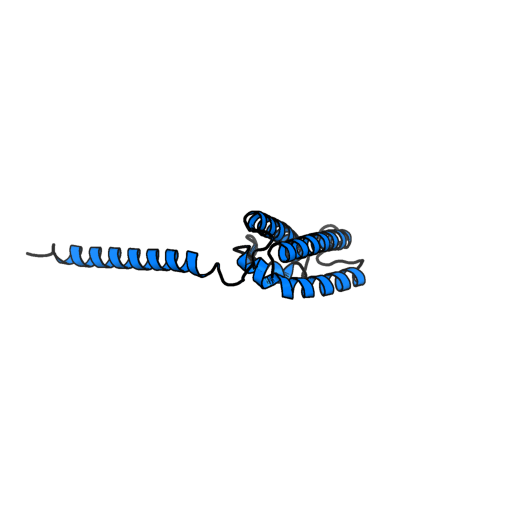A . PRO A 1 92 ? 11.777 -9.372 -5.991 1.00 90.25 92 PRO A CA 1
ATOM 737 C C . PRO A 1 92 ? 11.205 -9.049 -4.606 1.00 90.25 92 PRO A C 1
ATOM 739 O O . PRO A 1 92 ? 10.577 -9.898 -3.983 1.00 90.25 92 PRO A O 1
ATOM 742 N N . VAL A 1 93 ? 11.419 -7.825 -4.121 1.00 92.75 93 VAL A N 1
ATOM 743 C CA . VAL A 1 93 ? 10.932 -7.358 -2.817 1.00 92.75 93 VAL A CA 1
ATOM 744 C C . VAL A 1 93 ? 9.713 -6.459 -2.998 1.00 92.75 93 VAL A C 1
ATOM 746 O O . VAL A 1 93 ? 8.711 -6.603 -2.294 1.00 92.75 93 VAL A O 1
ATOM 749 N N . LYS A 1 94 ? 9.770 -5.547 -3.971 1.00 93.44 94 LYS A N 1
ATOM 750 C CA . LYS A 1 94 ? 8.749 -4.524 -4.184 1.00 93.44 94 LYS A CA 1
ATOM 751 C C . LYS A 1 94 ? 7.415 -5.092 -4.660 1.00 93.44 94 LYS A C 1
ATOM 753 O O . LYS A 1 94 ? 6.384 -4.728 -4.102 1.00 93.44 94 LYS A O 1
ATOM 758 N N . GLY A 1 95 ? 7.428 -6.014 -5.625 1.00 93.56 95 GLY A N 1
ATOM 759 C CA . GLY A 1 95 ? 6.208 -6.636 -6.151 1.00 93.56 95 GLY A CA 1
ATOM 760 C C . GLY A 1 95 ? 5.394 -7.350 -5.063 1.00 93.56 95 GLY A C 1
ATOM 761 O O . GLY A 1 95 ? 4.240 -6.982 -4.837 1.00 93.56 95 GLY A O 1
ATOM 762 N N . PRO A 1 96 ? 5.989 -8.305 -4.320 1.00 94.31 96 PRO A N 1
ATOM 763 C CA . PRO A 1 96 ? 5.313 -8.960 -3.201 1.00 94.31 96 PRO A CA 1
ATOM 764 C C . PRO A 1 96 ? 4.844 -7.985 -2.115 1.00 94.31 96 PRO A C 1
ATOM 766 O O . PRO A 1 96 ? 3.752 -8.154 -1.578 1.00 94.31 96 PRO A O 1
ATOM 769 N N . SER A 1 97 ? 5.629 -6.943 -1.821 1.00 97.00 97 SER A N 1
ATOM 770 C CA . SER A 1 97 ? 5.252 -5.932 -0.824 1.00 97.00 97 SER A CA 1
ATOM 771 C C . SER A 1 97 ? 4.046 -5.103 -1.264 1.00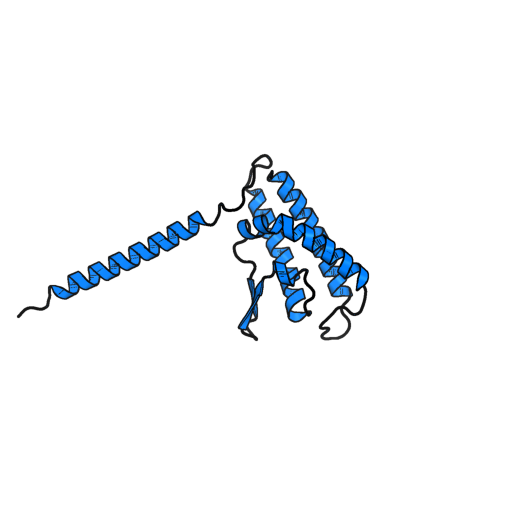 97.00 97 SER A C 1
ATOM 773 O O . SER A 1 97 ? 3.159 -4.854 -0.458 1.00 97.00 97 SER A O 1
ATOM 775 N N . LEU A 1 98 ? 3.966 -4.701 -2.536 1.00 97.12 98 LEU A N 1
ATOM 776 C CA . LEU A 1 98 ? 2.798 -3.984 -3.055 1.00 97.12 98 LEU A CA 1
ATOM 777 C C . LEU A 1 98 ? 1.528 -4.835 -2.966 1.00 97.12 98 LEU A C 1
ATOM 779 O O . LEU A 1 98 ? 0.496 -4.335 -2.526 1.00 97.12 98 LEU A O 1
ATOM 783 N N . ASN A 1 99 ? 1.611 -6.120 -3.319 1.00 96.50 99 ASN A N 1
ATOM 784 C CA . ASN A 1 99 ? 0.470 -7.031 -3.216 1.00 96.50 99 ASN A CA 1
ATOM 785 C C . ASN A 1 99 ? 0.026 -7.209 -1.757 1.00 96.50 99 ASN A C 1
ATOM 787 O O . ASN A 1 99 ? -1.144 -7.013 -1.443 1.00 96.50 99 ASN A O 1
ATOM 791 N N . ALA A 1 100 ? 0.970 -7.476 -0.849 1.00 97.00 100 ALA A N 1
ATOM 792 C CA . ALA A 1 100 ? 0.670 -7.612 0.574 1.00 97.00 100 ALA A CA 1
ATOM 793 C C . ALA A 1 100 ? 0.113 -6.317 1.191 1.00 97.00 100 ALA A C 1
ATOM 795 O O . ALA A 1 100 ? -0.744 -6.377 2.069 1.00 97.00 100 ALA A O 1
ATOM 796 N N . LEU A 1 101 ? 0.569 -5.145 0.728 1.00 97.94 101 LEU A N 1
ATOM 797 C CA . LEU A 1 101 ? 0.009 -3.860 1.138 1.00 97.94 101 LEU A CA 1
ATOM 798 C C . LEU A 1 101 ? -1.462 -3.739 0.724 1.00 97.94 101 LEU A C 1
ATOM 800 O O . LEU A 1 101 ? -2.298 -3.392 1.555 1.00 97.94 101 LEU A O 1
ATOM 804 N N . ILE A 1 102 ? -1.778 -4.042 -0.536 1.00 97.81 102 ILE A N 1
ATOM 805 C CA . ILE A 1 102 ? -3.148 -3.981 -1.063 1.00 97.81 102 ILE A CA 1
ATOM 806 C C . ILE A 1 102 ? -4.064 -4.928 -0.278 1.00 97.81 102 ILE A C 1
ATOM 808 O O . ILE A 1 102 ? -5.103 -4.489 0.219 1.00 97.81 102 ILE A O 1
ATOM 812 N N . ASP A 1 103 ? -3.655 -6.185 -0.101 1.00 97.25 103 ASP A N 1
ATOM 813 C CA . ASP A 1 103 ? -4.426 -7.187 0.643 1.00 97.25 103 ASP A CA 1
ATOM 814 C C . ASP A 1 103 ? -4.628 -6.768 2.107 1.00 97.25 103 ASP A C 1
ATOM 816 O O . ASP A 1 103 ? -5.741 -6.822 2.637 1.00 97.25 103 ASP A O 1
ATOM 820 N N . GLY A 1 104 ? -3.570 -6.273 2.754 1.00 97.00 104 GLY A N 1
ATOM 821 C CA . GLY A 1 104 ? -3.626 -5.791 4.131 1.00 97.00 104 GLY A CA 1
ATOM 822 C C . GLY A 1 104 ? -4.576 -4.602 4.310 1.00 97.00 104 GLY A C 1
ATOM 823 O O . GLY A 1 104 ? -5.300 -4.547 5.305 1.00 97.00 104 GLY A O 1
ATOM 824 N N . ILE A 1 105 ? -4.642 -3.680 3.339 1.00 97.75 105 ILE A N 1
ATOM 825 C CA . ILE A 1 105 ? -5.608 -2.569 3.368 1.00 97.75 105 ILE A CA 1
ATOM 826 C C . ILE A 1 105 ? -7.045 -3.094 3.247 1.00 97.75 105 ILE A C 1
ATOM 828 O O . ILE A 1 105 ? -7.918 -2.621 3.973 1.00 97.75 105 ILE A O 1
ATOM 832 N N . GLN A 1 106 ? -7.307 -4.089 2.392 1.00 97.75 106 GLN A N 1
ATOM 833 C CA . GLN A 1 106 ? -8.644 -4.692 2.284 1.00 97.75 106 GLN A CA 1
ATOM 834 C C . GLN A 1 106 ? -9.072 -5.369 3.591 1.00 97.75 106 GLN A C 1
ATOM 836 O O . GLN A 1 106 ? -10.204 -5.195 4.040 1.00 97.75 106 GLN A O 1
ATOM 841 N N . ILE A 1 107 ? -8.154 -6.077 4.256 1.00 96.69 107 ILE A N 1
ATOM 842 C CA . ILE A 1 107 ? -8.414 -6.669 5.575 1.00 96.69 107 ILE A CA 1
ATOM 843 C C . ILE A 1 107 ? -8.709 -5.575 6.612 1.00 96.69 107 ILE A C 1
ATOM 845 O O . ILE A 1 107 ? -9.645 -5.713 7.401 1.00 96.69 107 ILE A O 1
ATOM 849 N N . ALA A 1 108 ? -7.940 -4.483 6.611 1.00 96.31 108 ALA A N 1
ATOM 850 C CA . ALA A 1 108 ? -8.157 -3.357 7.516 1.00 96.31 108 ALA A CA 1
ATOM 851 C C . ALA A 1 108 ? -9.531 -2.698 7.294 1.00 96.31 108 ALA A C 1
ATOM 853 O O . ALA A 1 108 ? -10.246 -2.437 8.262 1.00 96.31 108 ALA A O 1
ATOM 854 N N . LEU A 1 109 ? -9.936 -2.494 6.036 1.00 97.06 109 LEU A N 1
ATOM 855 C CA . LEU A 1 109 ? -11.266 -1.990 5.680 1.00 97.06 109 LEU A CA 1
ATOM 856 C C . LEU A 1 109 ? -12.380 -2.923 6.170 1.00 97.06 109 LEU A C 1
ATOM 858 O O . LEU A 1 10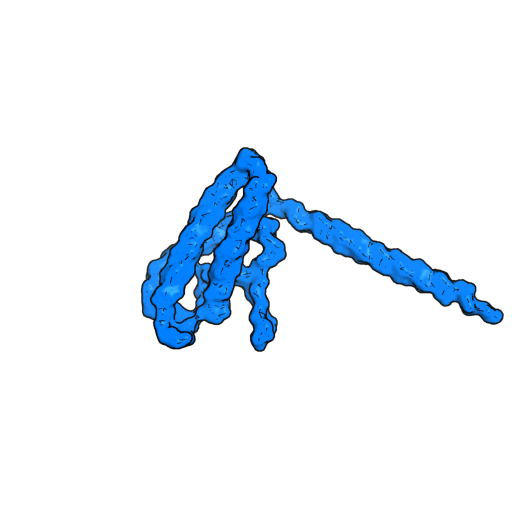9 ? -13.314 -2.455 6.818 1.00 97.06 109 LEU A O 1
ATOM 862 N N . GLY A 1 110 ? -12.237 -4.234 5.952 1.00 96.50 110 GLY A N 1
ATOM 863 C CA . GLY A 1 110 ? -13.200 -5.231 6.428 1.00 96.50 110 GLY A CA 1
ATOM 864 C C . GLY A 1 110 ? -13.330 -5.270 7.954 1.00 96.50 110 GLY A C 1
ATOM 865 O O . GLY A 1 110 ? -14.416 -5.485 8.485 1.00 96.50 110 GLY A O 1
ATOM 866 N N . ARG A 1 111 ? -12.251 -4.999 8.699 1.00 95.06 111 ARG A N 1
ATOM 867 C CA . ARG A 1 111 ? -12.328 -4.847 10.164 1.00 95.06 111 ARG A CA 1
ATOM 868 C C . ARG A 1 111 ? -13.101 -3.592 10.564 1.00 95.06 111 ARG A C 1
ATOM 870 O O . ARG A 1 111 ? -13.876 -3.640 11.515 1.00 95.06 111 ARG A O 1
ATOM 877 N N . LEU A 1 112 ? -12.930 -2.492 9.831 1.00 95.81 112 LEU A N 1
ATOM 878 C CA . LEU A 1 112 ? -13.661 -1.245 10.072 1.00 95.81 112 LEU A CA 1
ATOM 879 C C . LEU A 1 112 ? -15.159 -1.343 9.741 1.00 95.81 112 LEU A C 1
ATOM 881 O O . LEU A 1 112 ? -15.930 -0.538 10.255 1.00 95.81 112 LEU A O 1
ATOM 885 N N . ASP A 1 113 ? -15.599 -2.321 8.941 1.00 94.88 113 ASP A N 1
ATOM 886 C CA . ASP A 1 113 ? -17.031 -2.598 8.724 1.00 94.88 113 ASP A CA 1
ATOM 887 C C . ASP A 1 113 ? -17.766 -3.002 10.013 1.00 94.88 113 ASP A C 1
ATOM 889 O O . ASP A 1 113 ? -18.977 -2.813 10.110 1.00 94.88 113 ASP A O 1
ATOM 893 N N . GLY A 1 114 ? -17.047 -3.518 11.016 1.00 93.69 114 GLY A N 1
ATOM 894 C CA . GLY A 1 114 ? -17.612 -3.870 12.321 1.00 93.69 114 GLY A CA 1
ATOM 895 C C . GLY A 1 114 ? -17.819 -2.690 13.277 1.00 93.69 114 GLY A C 1
ATOM 896 O O . GLY A 1 114 ? -18.414 -2.878 14.336 1.00 93.69 114 GLY A O 1
ATOM 897 N N . TYR A 1 115 ? -17.337 -1.493 12.934 1.00 94.75 115 TYR A N 1
ATOM 898 C CA . TYR A 1 115 ? -17.397 -0.307 13.792 1.00 94.75 115 TYR A CA 1
ATOM 899 C C . TYR A 1 115 ? -18.521 0.648 13.383 1.00 94.75 115 TYR A C 1
ATOM 901 O O . TYR A 1 115 ? -18.936 0.705 12.223 1.00 94.75 115 TYR A O 1
ATOM 909 N N . SER A 1 116 ? -18.989 1.468 14.329 1.00 95.88 116 SER A N 1
ATOM 910 C CA . SER A 1 116 ? -19.950 2.526 14.003 1.00 95.88 116 SER A CA 1
ATOM 911 C C . SER A 1 116 ? -19.264 3.649 13.210 1.00 95.88 116 SER A C 1
ATOM 913 O O . SER A 1 116 ? -18.207 4.123 13.625 1.00 95.88 116 SER A O 1
ATOM 915 N N . PRO A 1 117 ? -19.861 4.174 12.119 1.00 94.94 117 PRO A N 1
ATOM 916 C CA . PRO A 1 117 ? -19.238 5.224 11.307 1.00 94.94 117 PRO A CA 1
ATOM 917 C C . PRO A 1 117 ? -18.882 6.500 12.083 1.00 94.94 117 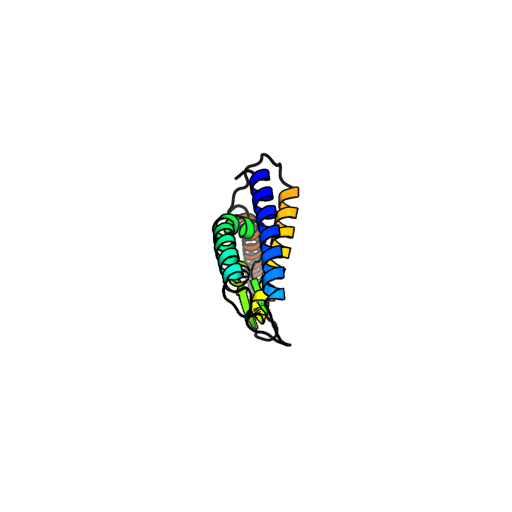PRO A C 1
ATOM 919 O O . PRO A 1 117 ? -17.939 7.200 11.719 1.00 94.94 117 PRO A O 1
ATOM 922 N N . GLN A 1 118 ? -19.644 6.813 13.136 1.00 96.00 118 GLN A N 1
ATOM 923 C CA . GLN A 1 118 ? -19.449 8.014 13.958 1.00 96.00 118 GLN A CA 1
ATOM 924 C C . GLN A 1 118 ? -18.514 7.791 15.151 1.00 96.00 118 GLN A C 1
ATOM 926 O O . GLN A 1 118 ? -18.205 8.747 15.860 1.00 96.00 118 GLN A O 1
ATOM 931 N N . GLU A 1 119 ? -18.086 6.553 15.387 1.00 95.25 119 GLU A N 1
ATOM 932 C CA . GLU A 1 119 ? -17.163 6.221 16.463 1.00 95.25 119 GLU A CA 1
ATOM 933 C C . GLU A 1 119 ? -15.766 6.779 16.177 1.00 95.25 119 GLU A C 1
ATOM 935 O O . GLU A 1 119 ? -15.319 6.857 15.028 1.00 95.25 119 GLU A O 1
ATOM 940 N N . GLU A 1 120 ? -15.064 7.185 17.233 1.00 94.25 120 GLU A N 1
ATOM 941 C CA . GLU A 1 120 ? -13.654 7.539 17.134 1.00 94.25 120 GLU A CA 1
ATOM 942 C C . GLU A 1 120 ? -12.797 6.276 17.137 1.00 94.25 120 GLU A C 1
ATOM 944 O O . GLU A 1 120 ? -12.726 5.570 18.141 1.00 94.25 120 GLU A O 1
ATOM 949 N N . PHE A 1 121 ? -12.059 6.044 16.055 1.00 92.69 121 PHE A N 1
ATOM 950 C CA . PHE A 1 121 ? -11.017 5.028 16.060 1.00 92.69 121 PHE A CA 1
ATOM 951 C C . PHE A 1 121 ? -9.771 5.563 16.778 1.00 92.69 121 PHE A C 1
ATOM 953 O O . PHE A 1 121 ? -9.285 6.663 16.470 1.00 92.69 121 PHE A O 1
ATOM 960 N N . ARG A 1 122 ? -9.246 4.783 17.729 1.00 88.81 122 ARG A N 1
ATOM 961 C CA . ARG A 1 122 ? -8.063 5.115 18.535 1.00 88.81 122 ARG A CA 1
ATOM 962 C C . ARG A 1 122 ? -6.995 4.044 18.360 1.00 88.81 122 ARG A C 1
ATOM 964 O O . ARG A 1 122 ? -7.269 2.868 18.560 1.00 88.81 122 ARG A O 1
ATOM 971 N N . THR A 1 123 ? -5.790 4.475 18.009 1.00 86.06 123 THR A N 1
ATOM 972 C CA . THR A 1 123 ? -4.611 3.614 17.856 1.00 86.06 123 THR A CA 1
ATOM 973 C C . THR A 1 123 ? -3.967 3.326 19.212 1.00 86.06 123 THR A C 1
ATOM 975 O O . THR A 1 123 ? -3.972 4.196 20.086 1.00 86.06 123 THR A O 1
ATOM 978 N N . GLY A 1 124 ? -3.379 2.143 19.384 1.00 71.56 124 GLY A N 1
ATOM 979 C CA . GLY A 1 124 ? -2.778 1.681 20.637 1.00 71.56 124 GLY A CA 1
ATOM 980 C C . GLY A 1 124 ? -3.696 0.798 21.490 1.00 71.56 124 GLY A C 1
ATOM 981 O O . GLY A 1 124 ? -3.377 0.535 22.648 1.00 71.56 124 GLY A O 1
ATOM 982 N N . GLY A 1 125 ? -4.828 0.339 20.940 1.00 53.62 125 GLY A N 1
ATOM 983 C CA . GLY A 1 125 ? -5.827 -0.457 21.665 1.00 53.62 125 GLY A CA 1
ATOM 984 C C . GLY A 1 125 ? -5.627 -1.976 21.596 1.00 53.62 125 GLY A C 1
ATOM 985 O O . GLY A 1 125 ? -6.143 -2.695 22.447 1.00 53.62 125 GLY A O 1
ATOM 986 N N . LEU A 1 126 ? -4.867 -2.485 20.620 1.00 49.94 126 LEU A N 1
ATOM 987 C CA . LEU A 1 126 ? -4.745 -3.933 20.366 1.00 49.94 126 LEU A CA 1
ATOM 988 C C . LEU A 1 126 ? -3.540 -4.617 21.037 1.00 49.94 126 LEU A C 1
ATOM 990 O O . LEU A 1 126 ? -3.366 -5.827 20.902 1.00 49.94 126 LEU A O 1
ATOM 994 N N . SER A 1 127 ? -2.745 -3.885 21.824 1.00 42.03 127 SER A N 1
ATOM 995 C CA . SER A 1 127 ? -1.586 -4.447 22.540 1.00 42.03 127 SER A CA 1
ATOM 996 C C . SER A 1 127 ? -1.935 -5.083 23.899 1.00 42.03 127 SER A C 1
ATOM 998 O O . SER A 1 127 ? -1.160 -5.874 24.432 1.00 42.03 127 SER A O 1
ATOM 1000 N N . THR A 1 128 ? -3.110 -4.824 24.481 1.00 42.34 128 THR A N 1
ATOM 1001 C CA . THR A 1 128 ? -3.437 -5.352 25.823 1.00 42.34 128 THR A CA 1
ATOM 1002 C C . THR A 1 128 ? -4.097 -6.731 25.807 1.00 42.34 128 THR A C 1
ATOM 1004 O O . THR A 1 128 ? -3.816 -7.529 26.695 1.00 42.34 128 THR A O 1
ATOM 1007 N N . ALA A 1 129 ? -4.885 -7.075 24.784 1.00 42.66 129 ALA A N 1
ATOM 1008 C CA . ALA A 1 129 ? -5.608 -8.353 24.770 1.00 42.66 129 ALA A CA 1
ATOM 1009 C C . ALA A 1 129 ? -4.683 -9.573 24.588 1.00 42.66 129 ALA A C 1
ATOM 1011 O O . ALA A 1 129 ? -4.852 -10.583 25.266 1.00 42.66 129 ALA A O 1
ATOM 1012 N N . ASN A 1 130 ? -3.662 -9.480 23.728 1.00 44.09 130 ASN A N 1
ATOM 1013 C CA . ASN A 1 130 ? -2.718 -10.588 23.530 1.00 44.09 130 ASN A CA 1
ATOM 1014 C C . ASN A 1 130 ? -1.650 -10.658 24.630 1.00 44.09 130 ASN A C 1
ATOM 1016 O O . ASN A 1 130 ? -1.224 -11.752 24.990 1.00 44.09 130 ASN A O 1
ATOM 1020 N N . THR A 1 131 ? -1.271 -9.523 25.225 1.00 47.84 131 THR A N 1
ATOM 1021 C CA . THR A 1 131 ? -0.305 -9.507 26.333 1.00 47.84 131 THR A CA 1
ATOM 1022 C C . THR A 1 131 ? -0.900 -10.121 27.602 1.00 47.84 131 THR A C 1
ATOM 1024 O O . THR A 1 131 ? -0.192 -10.814 28.328 1.00 47.84 131 THR A O 1
ATOM 1027 N N . GLU A 1 132 ? -2.199 -9.940 27.865 1.00 49.62 132 GLU A N 1
ATOM 1028 C CA . GLU A 1 132 ? -2.864 -10.581 29.008 1.00 49.62 132 GLU A CA 1
ATOM 1029 C C . GLU A 1 132 ? -2.993 -12.100 28.837 1.00 49.62 132 GLU A C 1
ATOM 1031 O O . GLU A 1 132 ? -2.750 -12.835 29.795 1.00 49.62 132 GLU A O 1
ATOM 1036 N N . VAL A 1 133 ? -3.278 -12.588 27.624 1.00 54.94 133 VAL A N 1
ATOM 1037 C CA . VAL A 1 133 ? -3.321 -14.033 27.334 1.00 54.94 133 VAL A CA 1
ATOM 1038 C C . VAL A 1 133 ? -1.920 -14.651 27.416 1.00 54.94 133 VAL A C 1
ATOM 1040 O O . VAL A 1 133 ? -1.736 -15.664 28.088 1.00 54.94 133 VAL A O 1
ATOM 1043 N N . GLU A 1 134 ? -0.901 -14.010 26.838 1.00 53.31 134 GLU A N 1
ATOM 1044 C CA . GLU A 1 134 ? 0.475 -14.524 26.851 1.00 53.31 134 GLU A CA 1
ATOM 1045 C C . GLU A 1 134 ? 1.109 -14.464 28.260 1.00 53.31 134 GLU A C 1
ATOM 1047 O O . GLU A 1 134 ? 1.866 -15.357 28.664 1.00 53.31 134 GLU A O 1
ATOM 1052 N N . LEU A 1 135 ? 0.758 -13.455 29.069 1.00 56.31 135 LEU A N 1
ATOM 1053 C CA . LEU A 1 135 ? 1.151 -13.376 30.478 1.00 56.31 135 LEU A CA 1
ATOM 1054 C C . LEU A 1 135 ? 0.420 -14.432 31.323 1.00 56.31 135 LEU A C 1
ATOM 1056 O O . LEU A 1 135 ? 1.057 -15.083 32.157 1.00 56.31 135 LEU A O 1
ATOM 1060 N N . ALA A 1 136 ? -0.877 -14.658 31.087 1.00 56.12 136 ALA A N 1
ATOM 1061 C CA . ALA A 1 136 ? -1.653 -15.692 31.769 1.00 56.12 136 ALA A CA 1
ATOM 1062 C C . ALA A 1 136 ? -1.130 -17.106 31.458 1.00 56.12 136 ALA A C 1
ATOM 1064 O O . ALA A 1 136 ? -0.959 -17.913 32.378 1.00 56.12 136 ALA A O 1
ATOM 1065 N N . GLU A 1 137 ? -0.778 -17.399 30.203 1.00 59.16 137 GLU A N 1
ATOM 1066 C CA . GLU A 1 137 ? -0.178 -18.678 29.802 1.00 59.16 137 GLU A CA 1
ATOM 1067 C C . GLU A 1 137 ? 1.214 -18.884 30.419 1.00 59.16 137 GLU A C 1
ATOM 1069 O O . GLU A 1 137 ? 1.538 -19.966 30.932 1.00 59.16 137 GLU A O 1
ATOM 1074 N N . ARG A 1 138 ? 2.037 -17.829 30.469 1.00 60.84 138 ARG A N 1
ATOM 1075 C CA . ARG A 1 138 ? 3.353 -17.874 31.125 1.00 60.84 138 ARG A CA 1
ATOM 1076 C C . ARG A 1 138 ? 3.254 -18.096 32.632 1.00 60.84 138 ARG A C 1
ATOM 1078 O O . ARG A 1 138 ? 4.052 -18.866 33.175 1.00 60.84 138 ARG A O 1
ATOM 1085 N N . ILE A 1 139 ? 2.285 -17.475 33.305 1.00 67.56 139 ILE A N 1
ATOM 1086 C CA . ILE A 1 139 ? 2.036 -17.679 34.739 1.00 67.56 139 ILE A CA 1
ATOM 1087 C C . ILE A 1 139 ? 1.534 -19.108 34.995 1.00 67.56 139 ILE A C 1
ATOM 1089 O O . ILE A 1 139 ? 2.089 -19.800 35.854 1.00 67.56 139 ILE A O 1
ATOM 1093 N N . CYS A 1 140 ? 0.579 -19.605 34.202 1.00 63.97 140 CYS A N 1
ATOM 1094 C CA . CYS A 1 140 ? 0.052 -20.966 34.343 1.00 63.97 140 CYS A CA 1
ATOM 1095 C C . CYS A 1 140 ? 1.128 -22.043 34.115 1.00 63.97 140 CYS A C 1
ATOM 1097 O O . CYS A 1 140 ? 1.214 -23.007 34.882 1.00 63.97 140 CYS A O 1
ATOM 1099 N N . SER A 1 141 ? 2.010 -21.872 33.121 1.00 67.81 141 SER A N 1
ATOM 1100 C CA . SER A 1 141 ? 3.102 -22.831 32.879 1.00 67.81 141 SER A CA 1
ATOM 1101 C C . SER A 1 141 ? 4.125 -22.870 34.025 1.00 67.81 141 SER A C 1
ATOM 1103 O O . SER A 1 141 ? 4.626 -23.941 34.383 1.00 67.81 141 SER A O 1
ATOM 1105 N N . ARG A 1 142 ? 4.409 -21.719 34.655 1.00 63.78 142 ARG A N 1
ATOM 1106 C CA . ARG A 1 142 ? 5.332 -21.621 35.796 1.00 63.78 142 ARG A CA 1
ATOM 1107 C C . ARG A 1 142 ? 4.763 -22.263 37.057 1.00 63.78 142 ARG A C 1
ATOM 1109 O O . ARG A 1 142 ? 5.503 -22.968 37.742 1.00 63.78 142 ARG A O 1
ATOM 1116 N N . ILE A 1 143 ? 3.469 -22.084 37.326 1.00 66.69 143 ILE A N 1
ATOM 1117 C CA . ILE A 1 143 ? 2.788 -22.724 38.461 1.00 66.69 143 ILE A CA 1
ATOM 1118 C C . ILE A 1 143 ? 2.797 -24.251 38.295 1.00 66.69 143 ILE A C 1
ATOM 1120 O O . ILE A 1 143 ? 3.218 -24.961 39.207 1.00 66.69 143 ILE A O 1
ATOM 1124 N N . ASN A 1 144 ? 2.461 -24.767 37.108 1.00 58.84 144 ASN A N 1
ATOM 1125 C CA . ASN A 1 144 ? 2.494 -26.211 36.842 1.00 58.84 144 ASN A CA 1
ATOM 1126 C C . ASN A 1 144 ? 3.898 -26.818 36.988 1.00 58.84 144 ASN A C 1
ATOM 1128 O O . ASN A 1 144 ? 4.049 -27.924 37.513 1.00 58.84 144 ASN A O 1
ATOM 1132 N N . LYS A 1 145 ? 4.946 -26.097 36.571 1.00 58.69 145 LYS A N 1
ATOM 1133 C CA . LYS A 1 145 ? 6.333 -26.555 36.735 1.00 58.69 145 LYS A CA 1
ATOM 1134 C C . LYS A 1 145 ? 6.761 -26.578 38.207 1.00 58.69 145 LYS A C 1
ATOM 1136 O O . LYS A 1 145 ? 7.440 -27.517 38.616 1.00 58.69 145 LYS A O 1
ATOM 1141 N N . ALA A 1 146 ? 6.339 -25.596 39.006 1.00 60.00 146 ALA A N 1
ATOM 1142 C CA . ALA A 1 146 ? 6.632 -25.542 40.438 1.00 60.00 146 ALA A CA 1
ATOM 1143 C C . ALA A 1 146 ? 5.915 -26.655 41.225 1.00 60.00 146 ALA A C 1
ATOM 1145 O O . ALA A 1 146 ? 6.548 -27.330 42.039 1.00 60.00 146 ALA A O 1
ATOM 1146 N N . SER A 1 147 ? 4.639 -26.923 40.926 1.00 59.03 147 SER A N 1
ATOM 1147 C CA . SER A 1 147 ? 3.878 -28.002 41.576 1.00 59.03 147 SER A CA 1
ATOM 1148 C C . SER A 1 147 ? 4.449 -29.391 41.274 1.00 59.03 147 SER A C 1
ATOM 1150 O O . SER A 1 147 ? 4.483 -30.249 42.154 1.00 59.03 147 SER A O 1
ATOM 1152 N N . ARG A 1 148 ? 4.984 -29.612 40.065 1.00 56.25 148 ARG A N 1
ATOM 1153 C CA . ARG A 1 148 ? 5.623 -30.887 39.694 1.00 56.25 148 ARG A CA 1
ATOM 1154 C C . ARG A 1 148 ? 6.928 -31.141 40.456 1.00 56.25 148 ARG A C 1
ATOM 1156 O O . ARG A 1 148 ? 7.201 -32.271 40.835 1.00 56.25 148 ARG A O 1
ATOM 1163 N N . VAL A 1 149 ? 7.711 -30.093 40.721 1.00 58.91 149 VAL A N 1
ATOM 1164 C CA . VAL A 1 149 ? 8.979 -30.194 41.470 1.00 58.91 149 VAL A CA 1
ATOM 1165 C C . VAL A 1 149 ? 8.745 -30.440 42.965 1.00 58.91 149 VAL A C 1
ATOM 1167 O O . VAL A 1 149 ? 9.545 -31.126 43.599 1.00 58.91 149 VAL A O 1
ATOM 1170 N N . LEU A 1 150 ? 7.653 -29.917 43.529 1.00 55.62 150 LEU A N 1
ATOM 1171 C CA . LEU A 1 150 ? 7.302 -30.133 44.936 1.00 55.62 150 LEU A CA 1
ATOM 1172 C C . LEU A 1 150 ? 6.737 -31.539 45.192 1.00 55.62 150 LEU A C 1
ATOM 1174 O O . LEU A 1 150 ? 7.073 -32.140 46.209 1.00 55.62 150 LEU A O 1
ATOM 1178 N N . LEU A 1 151 ? 5.968 -32.101 44.253 1.00 54.28 151 LEU A N 1
ATOM 1179 C CA . LEU A 1 151 ? 5.452 -33.472 44.360 1.00 54.28 151 LEU A CA 1
ATOM 1180 C C . LEU A 1 151 ? 6.551 -34.537 44.189 1.00 54.28 151 LEU A C 1
ATOM 1182 O O . LEU A 1 151 ? 6.540 -35.537 44.894 1.00 54.28 151 LEU A O 1
ATOM 1186 N N . SER A 1 152 ? 7.565 -34.307 43.346 1.00 55.00 152 SER A N 1
ATOM 1187 C CA . SER A 1 152 ? 8.673 -35.266 43.169 1.00 55.00 152 SER A CA 1
ATOM 1188 C C . SER A 1 152 ? 9.699 -35.297 44.313 1.00 55.00 152 SER A C 1
ATOM 1190 O O . SER A 1 152 ? 10.601 -36.129 44.289 1.00 55.00 152 SER A O 1
ATOM 1192 N N . ARG A 1 153 ? 9.604 -34.407 45.312 1.00 53.84 153 ARG A N 1
ATOM 1193 C CA . ARG A 1 153 ? 10.500 -34.408 46.486 1.00 53.84 153 ARG A CA 1
ATOM 1194 C C . ARG A 1 153 ? 9.946 -35.171 47.689 1.00 53.84 153 ARG A C 1
ATOM 1196 O O . ARG A 1 153 ? 10.668 -35.310 48.672 1.00 53.84 153 ARG A O 1
ATOM 1203 N N . HIS A 1 154 ? 8.712 -35.673 47.618 1.00 53.66 154 HIS A N 1
ATOM 1204 C CA . HIS A 1 154 ? 8.073 -36.352 48.748 1.00 53.66 154 HIS A CA 1
ATOM 1205 C C . HIS A 1 154 ? 8.108 -37.892 48.695 1.00 53.66 154 HIS A C 1
ATOM 1207 O O . HIS A 1 154 ? 7.854 -38.512 49.724 1.00 53.66 154 HIS A O 1
ATOM 1213 N N . ASP A 1 155 ? 8.527 -38.489 47.571 1.00 51.84 155 ASP A N 1
ATOM 1214 C CA . ASP A 1 155 ? 8.563 -39.953 47.362 1.00 51.84 155 ASP A CA 1
ATOM 1215 C C . ASP A 1 155 ? 9.962 -40.587 47.504 1.00 51.84 155 ASP A C 1
ATOM 1217 O O . ASP A 1 155 ? 10.198 -41.724 47.103 1.00 51.84 155 ASP A O 1
ATOM 1221 N N . GLY A 1 156 ? 10.918 -39.866 48.091 1.00 52.09 156 GLY A N 1
ATOM 1222 C CA . GLY A 1 156 ? 12.282 -40.350 48.321 1.00 52.09 156 GLY A CA 1
ATOM 1223 C C . GLY A 1 156 ? 12.619 -40.546 49.798 1.00 52.09 156 GLY A C 1
ATOM 1224 O O . GLY A 1 156 ? 13.498 -39.851 50.298 1.00 52.09 156 GLY A O 1
ATOM 1225 N N . ARG A 1 157 ? 11.942 -41.468 50.496 1.00 46.62 157 ARG A N 1
ATOM 1226 C CA . ARG A 1 157 ? 12.484 -42.119 51.708 1.00 46.62 157 ARG A CA 1
ATOM 1227 C C . ARG A 1 157 ? 12.623 -43.616 51.447 1.00 46.62 157 ARG A C 1
ATOM 1229 O O . ARG A 1 157 ? 11.689 -44.242 50.951 1.00 46.62 157 ARG A O 1
ATOM 1236 N N . PRO A 1 158 ? 13.792 -44.168 51.767 1.00 48.28 158 PRO A N 1
ATOM 1237 C CA . PRO A 1 158 ? 13.899 -45.002 52.959 1.00 48.28 158 PRO A CA 1
ATOM 1238 C C . PRO A 1 158 ? 14.616 -44.269 54.093 1.00 48.28 158 PRO A C 1
ATOM 1240 O O . PRO A 1 158 ? 15.697 -43.693 53.838 1.00 48.28 158 PRO A O 1
#

Sequence (158 aa):
MKVSELKEQLEKFAREVVGYRDLWGESLEGPLPDYPVKNFDELNKQSASLLRQLGLLRPYLEDLHSTWVLQSNASQISWNVLDHALGNHGAPVKGPSLNALIDGIQIALGRLDGYSPQEEFRTGGLSTANTEVELAERICSRINKASRVLLSRHDGRP

Radius of gyration: 22.97 Å; chains: 1; bounding box: 37×57×73 Å

=== Feature glossary ===
Reading guide. The protein is described through the following features:

Foldseek 3Di. A 3Di character summarizes, for each residue, the relative orientation of the Cα frame of its nearest spatial neighbor. Because it encodes fold topology rather than chemistry, 3Di alignments detect remote structural similarity that sequence alignment misses.

Contact-map, Ramachandran, and PAE plots. Plot images: a contact map (which residues are close in 3D, as an N×N binary image), a Ramachandran scatter (backbone torsion angles, revealing secondary-structure composition at a glance), and — for AlphaFold structures — a PAE heatmap (pairwise prediction confidence).

Radius of gyration, Cα contacts, bounding box. Radius of gyration (Rg) is the root-mean-square distance of Cα atoms from their centroid — a single number for overall size and compactness. A globular domain of N residues has Rg ≈ 2.2·N^0.38 Å; an extended or disordered chain has a much larger Rg. The Cα contact count is the number of residue pairs whose Cα atoms are within 8 Å and are more than four positions apart in sequence — a standard proxy for tertiary packing density. The bounding box is the smallest axis-aligned box enclosing all Cα atoms.

Secondary structure (8-state, DSSP). Eight-state secondary structure (DSSP): H is the canonical α-helix, G the tighter 3₁₀-helix, I the wider π-helix; E/B are β-structure, T and S are turns and bends, and '-' is everything else. DSSP derives these from the pattern of main-chain N–H···O=C hydrogen bonds, not from the sequence.

B-factor. B-factor (Debye–Waller factor) reflects atomic displacement in the crystal lattice. It is an experimental observable (units Å²), not a prediction; low values mean the atom is pinned down, high values mean it moves or is heterogeneous across the crystal.

pLDDT. pLDDT is the predicted lDDT-Cα score: AlphaFold's confidence that the local environment of each residue (all inter-atomic distances within 15 Å) is correctly placed. It is a per-residue number between 0 and 100, with higher meaning more reliable.

Nearest PDB structures. Nearest PDB neighbors are the top structural matches found by Foldseek when searching this structure against the entire Protein Data Bank. Each hit reports a TM-score (0 to 1; >0.5 almost always implies the same fold) and an E-value. These are *structural* homologs — they may share no detectable sequence similarity.

Solvent-accessible surface area. Accessible surface area quantifies burial. A residue with SASA near zero is packed into the hydrophobic core; one with SASA >100 Å² sits on the surface. Computed here via the Shrake–Rupley numerical algorithm with a 1.4 Å probe.

Rendered structure images. Structure images are PyMOL renders from six orthogonal camera directions. Cartoon representation draws helices as coils and strands as arrows; sticks shows the backbone as bonds; surface shows the solvent-excluded envelope. Rainbow coloring maps sequence position to hue (blue→red, N→C); chain coloring assigns a distinct color per polypeptide.

Backbone torsions (φ/ψ). φ (phi) and ψ (psi) are the two rotatable backbone dihedrals per residue: φ is the C(i-1)–N–Cα–C torsion, ψ is the N–Cα–C–N(i+1) torsion, both in degrees on (−180°, 180°]. α-helical residues cluster near (−60°, −45°); β-strand residues near (−120°, +130°). A Ramachandran plot is simply a scatter of (φ, ψ) for every residue.

Predicted aligned error. Predicted Aligned Error (PAE) is an AlphaFold confidence matrix: entry (i, j) is the expected error in the position of residue j, in ångströms, when the prediction is superimposed on the true structure at residue i. Low PAE within a block of residues means that block is internally rigid and well-predicted; high PAE between two blocks means their relative placement is uncertain even if each block individually is confident.

mmCIF coordinates. Structure coordinates are given as an mmCIF _atom_site loop: one row per atom with element, residue name, chain id, sequence number, and x/y/z position in Å. Only the four main-chain atoms per residue are included here; side chains are omitted to keep the record compact.

InterPro / GO / CATH / organism. Database cross-references. InterPro integrates a dozen domain/family signature databases into unified entries with residue-range hits. GO terms attach function/process/location labels with evidence codes. CATH codes position the fold in a four-level structural taxonomy. Organism is the NCBI-taxonomy species name.

Secondary structure (3-state, P-SEA). SS3 is a coarse helix/strand/coil call (letters a/b/c) made by the P-SEA algorithm from inter-Cα distances and dihedrals. It is less detailed than DSSP but needs only Cα positions.

Sequence. Sequence gives the chain of amino acids in standard one-letter code (A=alanine, C=cysteine, …, Y=tyrosine), read N→C. It is the only feature that is directly encoded by the gene; all structural features are derived from the folded form of this sequence.